Protein AF-A0A9X1SZ38-F1 (afdb_monomer_lite)

Radius of gyration: 26.64 Å; chains: 1; bounding box: 69×32×83 Å

Secondary structure (DSSP, 8-state):
--HHHHHHHHHHHHHHHHHHHHHHHHHHHHHHHHHHHHHHHHHHHHHIIIIIHHHHHHHHHHHHHHHHHTTPPPEEEEPPPTT---SEEEEEE-TTT--EEEEEEEE-SSEEEEEEEEEETTEEEEEEEEEEEGGG--HHHHHHHHHHHHHHHHTTS--

Structure (mmCIF, N/CA/C/O backbone):
data_AF-A0A9X1SZ38-F1
#
_entry.id   AF-A0A9X1SZ38-F1
#
loop_
_atom_site.group_PDB
_atom_site.id
_atom_site.type_symbol
_atom_site.label_atom_id
_atom_site.label_alt_id
_atom_site.label_comp_id
_atom_site.label_asym_id
_atom_site.label_entity_id
_atom_site.label_seq_id
_atom_site.pdbx_PDB_ins_code
_atom_site.Cartn_x
_atom_site.Cartn_y
_atom_site.Cartn_z
_atom_site.occupancy
_atom_site.B_iso_or_equiv
_atom_site.auth_seq_id
_atom_site.auth_comp_id
_atom_site.auth_asym_id
_atom_site.auth_atom_id
_atom_site.pdbx_PDB_model_num
ATOM 1 N N . MET A 1 1 ? 48.958 -14.003 -58.056 1.00 50.62 1 MET A N 1
ATOM 2 C CA . MET A 1 1 ? 47.482 -14.105 -58.016 1.00 50.62 1 MET A CA 1
ATOM 3 C C . MET A 1 1 ? 47.047 -14.212 -56.553 1.00 50.62 1 MET A C 1
ATOM 5 O O . MET A 1 1 ? 47.217 -15.273 -55.979 1.00 50.62 1 MET A O 1
ATOM 9 N N . THR A 1 2 ? 46.564 -13.129 -55.934 1.00 56.69 2 THR A N 1
ATOM 10 C CA . THR A 1 2 ? 46.168 -13.057 -54.497 1.00 56.69 2 THR A CA 1
ATOM 11 C C . THR A 1 2 ? 44.691 -12.690 -54.275 1.00 56.69 2 THR A C 1
ATOM 13 O O . THR A 1 2 ? 44.178 -12.801 -53.166 1.00 56.69 2 THR A O 1
ATOM 16 N N . LYS A 1 3 ? 43.972 -12.357 -55.356 1.00 59.66 3 LYS A N 1
ATOM 17 C CA . LYS A 1 3 ? 42.584 -11.860 -55.362 1.00 59.66 3 LYS A CA 1
ATOM 18 C C . LYS A 1 3 ? 41.559 -12.641 -54.506 1.00 59.66 3 LYS A C 1
ATOM 20 O O . LYS A 1 3 ? 40.752 -11.984 -53.855 1.00 59.66 3 LYS A O 1
ATOM 25 N N . PRO A 1 4 ? 41.543 -13.990 -54.458 1.00 62.34 4 PRO A N 1
ATOM 26 C CA . PRO A 1 4 ? 40.507 -14.704 -53.702 1.00 62.34 4 PRO A CA 1
ATOM 27 C C . PRO A 1 4 ? 40.721 -14.678 -52.179 1.00 62.34 4 PRO A C 1
ATOM 29 O O . PRO A 1 4 ? 39.765 -14.875 -51.428 1.00 62.34 4 PRO A O 1
ATOM 32 N N . ILE A 1 5 ? 41.953 -14.440 -51.711 1.00 64.88 5 ILE A N 1
ATOM 33 C CA . ILE A 1 5 ? 42.260 -14.324 -50.277 1.00 64.88 5 ILE A CA 1
ATOM 34 C C . ILE A 1 5 ? 41.802 -12.956 -49.768 1.00 64.88 5 ILE A C 1
ATOM 36 O O . ILE A 1 5 ? 41.110 -12.897 -48.753 1.00 64.88 5 ILE A O 1
ATOM 40 N N . ASP A 1 6 ? 42.081 -11.890 -50.522 1.00 70.06 6 ASP A N 1
ATOM 41 C CA . ASP A 1 6 ? 41.664 -10.525 -50.184 1.00 70.06 6 ASP A CA 1
ATOM 42 C C . ASP A 1 6 ? 40.136 -10.393 -50.114 1.00 70.06 6 ASP A C 1
ATOM 44 O O . ASP A 1 6 ? 39.602 -9.782 -49.192 1.00 70.06 6 ASP A O 1
ATOM 48 N N . GLU A 1 7 ? 39.400 -11.036 -51.027 1.00 71.62 7 GLU A N 1
ATOM 49 C CA . GLU A 1 7 ? 37.933 -10.990 -51.027 1.00 71.62 7 GLU A CA 1
ATOM 50 C C . GLU A 1 7 ? 37.310 -11.739 -49.833 1.00 71.62 7 GLU A C 1
ATOM 52 O O . GLU A 1 7 ? 36.315 -11.288 -49.255 1.00 71.62 7 GLU A O 1
ATOM 57 N N . ARG A 1 8 ? 37.902 -12.870 -49.419 1.00 72.44 8 ARG A N 1
ATOM 58 C CA . ARG A 1 8 ? 37.473 -13.597 -48.211 1.00 72.44 8 ARG A CA 1
ATOM 59 C C . ARG A 1 8 ? 37.794 -12.806 -46.947 1.00 72.44 8 ARG A C 1
ATOM 61 O O . ARG A 1 8 ? 36.944 -12.747 -46.060 1.00 72.44 8 ARG A O 1
ATOM 68 N N . LEU A 1 9 ? 38.965 -12.169 -46.884 1.00 74.88 9 LEU A N 1
ATOM 69 C CA . LEU A 1 9 ? 39.354 -11.313 -45.762 1.00 74.88 9 LEU A CA 1
ATOM 70 C C . LEU A 1 9 ? 38.386 -10.131 -45.613 1.00 74.88 9 LEU A C 1
ATOM 72 O O . LEU A 1 9 ? 37.901 -9.857 -44.518 1.00 74.88 9 LEU A O 1
ATOM 76 N N . ASN A 1 10 ? 38.029 -9.493 -46.730 1.00 77.50 10 ASN A N 1
ATOM 77 C CA . ASN A 1 10 ? 37.125 -8.348 -46.735 1.00 77.50 10 ASN A CA 1
ATOM 78 C C . ASN A 1 10 ? 35.706 -8.736 -46.281 1.00 77.50 10 ASN A C 1
ATOM 80 O O . ASN A 1 10 ? 35.083 -8.022 -45.499 1.00 77.50 10 ASN A O 1
ATOM 84 N N . LYS A 1 11 ? 35.205 -9.912 -46.691 1.00 76.81 11 LYS A N 1
ATOM 85 C CA . LYS A 1 11 ? 33.911 -10.439 -46.213 1.00 76.81 11 LYS A CA 1
ATOM 86 C C . LYS A 1 11 ? 33.913 -10.701 -44.705 1.00 76.81 11 LYS A C 1
ATOM 88 O O . LYS A 1 11 ? 32.934 -10.373 -44.041 1.00 76.81 11 LYS A O 1
ATOM 93 N N . VAL A 1 12 ? 34.997 -11.256 -44.158 1.00 76.75 12 VAL A N 1
ATOM 94 C CA . VAL A 1 12 ? 35.125 -11.505 -42.710 1.00 76.75 12 VAL A CA 1
ATOM 95 C C . VAL A 1 12 ? 35.180 -10.194 -41.927 1.00 76.75 12 VAL A C 1
ATOM 97 O O . VAL A 1 12 ? 34.474 -10.067 -40.930 1.00 76.75 12 VAL A O 1
ATOM 100 N N . LEU A 1 13 ? 35.933 -9.200 -42.403 1.00 76.44 13 LEU A N 1
ATOM 101 C CA . LEU A 1 13 ? 36.000 -7.875 -41.778 1.00 76.44 13 LEU A CA 1
ATOM 102 C C . LEU A 1 13 ? 34.633 -7.178 -41.771 1.00 76.44 13 LEU A C 1
ATOM 104 O O . LEU A 1 13 ? 34.199 -6.693 -40.731 1.00 76.44 13 LEU A O 1
ATOM 108 N N . VAL A 1 14 ? 33.903 -7.209 -42.892 1.00 78.12 14 VAL A N 1
ATOM 109 C CA . VAL A 1 14 ? 32.549 -6.635 -42.978 1.00 78.12 14 VAL A CA 1
ATOM 110 C C . VAL A 1 14 ? 31.567 -7.353 -42.046 1.00 78.12 14 VAL A C 1
ATOM 112 O O . VAL A 1 14 ? 30.737 -6.698 -41.416 1.00 78.12 14 VAL A O 1
ATOM 115 N N . MET A 1 15 ? 31.646 -8.684 -41.929 1.00 72.69 15 MET A N 1
ATOM 116 C CA . MET A 1 15 ? 30.823 -9.428 -40.969 1.00 72.69 15 MET A CA 1
ATOM 117 C C . MET A 1 15 ? 31.187 -9.087 -39.519 1.00 72.69 15 MET A C 1
ATOM 119 O O . MET A 1 15 ? 30.282 -8.857 -38.722 1.00 72.69 15 MET A O 1
ATOM 123 N N . GLY A 1 16 ? 32.479 -8.982 -39.192 1.00 68.12 16 GLY A N 1
ATOM 124 C CA . GLY A 1 16 ? 32.957 -8.570 -37.870 1.00 68.12 16 GLY A CA 1
ATOM 125 C C . GLY A 1 16 ? 32.447 -7.185 -37.472 1.00 68.12 16 GLY A C 1
ATOM 126 O O . GLY A 1 16 ? 31.853 -7.034 -36.410 1.00 68.12 16 GLY A O 1
ATOM 127 N N . SER A 1 17 ? 32.551 -6.197 -38.367 1.00 72.06 17 SER A N 1
ATOM 128 C CA . SER A 1 17 ? 32.038 -4.843 -38.115 1.00 72.06 17 SER A CA 1
ATOM 129 C C . SER A 1 17 ? 30.514 -4.790 -37.954 1.00 72.06 17 SER A C 1
ATOM 131 O O . SER A 1 17 ? 30.011 -3.991 -37.167 1.00 72.06 17 SER A O 1
ATOM 133 N N . ARG A 1 18 ? 29.759 -5.641 -38.667 1.00 71.12 18 ARG A N 1
ATOM 134 C CA . ARG A 1 18 ? 28.301 -5.758 -38.476 1.00 71.12 18 ARG A CA 1
ATOM 135 C C . ARG A 1 18 ? 27.956 -6.350 -37.110 1.00 71.12 18 ARG A C 1
ATOM 137 O O . ARG A 1 18 ? 27.094 -5.809 -36.428 1.00 71.12 18 ARG A O 1
ATOM 144 N N . ILE A 1 19 ? 28.658 -7.404 -36.694 1.00 74.31 19 ILE A N 1
ATOM 145 C CA . ILE A 1 19 ? 28.459 -8.052 -35.389 1.00 74.31 19 ILE A CA 1
ATOM 146 C C . ILE A 1 19 ? 28.798 -7.088 -34.244 1.00 74.31 19 ILE A C 1
ATOM 148 O O . ILE A 1 19 ? 28.027 -6.973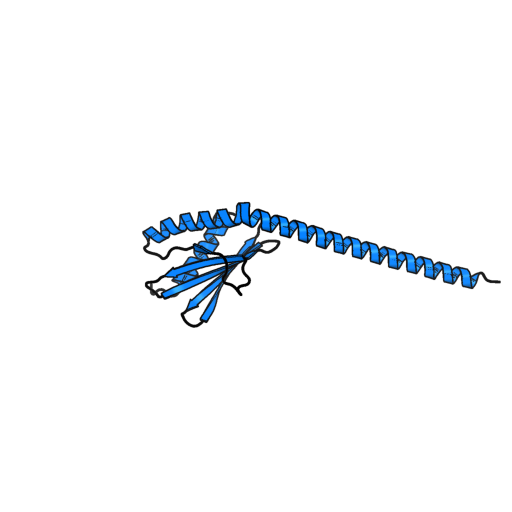 -33.294 1.00 74.31 19 ILE A O 1
ATOM 152 N N . GLU A 1 20 ? 29.909 -6.355 -34.342 1.00 70.69 20 GLU A N 1
ATOM 153 C CA . GLU A 1 20 ? 30.285 -5.336 -33.354 1.00 70.69 20 GLU A CA 1
ATOM 154 C C . GLU A 1 20 ? 29.288 -4.170 -33.313 1.00 70.69 20 GLU A C 1
ATOM 156 O O . GLU A 1 20 ? 28.952 -3.685 -32.232 1.00 70.69 20 GLU A O 1
ATOM 161 N N . GLY A 1 21 ? 28.777 -3.740 -34.471 1.00 75.56 21 GLY A N 1
ATOM 162 C CA . GLY A 1 21 ? 27.740 -2.712 -34.562 1.00 75.56 21 GLY A CA 1
ATOM 163 C C . GLY A 1 21 ? 26.426 -3.135 -33.902 1.00 75.56 21 GLY A C 1
ATOM 164 O O . GLY A 1 21 ? 25.847 -2.363 -33.139 1.00 75.56 21 GLY A O 1
ATOM 165 N N . ASP A 1 22 ? 25.981 -4.370 -34.132 1.00 72.12 22 ASP A N 1
ATOM 166 C CA . ASP A 1 22 ? 24.768 -4.909 -33.510 1.00 72.12 22 ASP A CA 1
ATOM 167 C C . ASP A 1 22 ? 24.951 -5.154 -32.005 1.00 72.12 22 ASP A C 1
ATOM 169 O O . ASP A 1 22 ? 24.027 -4.916 -31.228 1.00 72.12 22 ASP A O 1
ATOM 173 N N . ALA A 1 23 ? 26.141 -5.575 -31.566 1.00 73.88 23 ALA A N 1
ATOM 174 C CA . ALA A 1 23 ? 26.463 -5.704 -30.146 1.00 73.88 23 ALA A CA 1
ATOM 175 C C . ALA A 1 23 ? 26.453 -4.342 -29.431 1.00 73.88 23 ALA A C 1
ATOM 177 O O . ALA A 1 23 ? 25.886 -4.234 -28.345 1.00 73.88 23 ALA A O 1
ATOM 178 N N . ARG A 1 24 ? 27.010 -3.290 -30.052 1.00 75.69 24 ARG A N 1
ATOM 179 C CA . ARG A 1 24 ? 26.964 -1.920 -29.511 1.00 75.69 24 ARG A CA 1
ATOM 180 C C . ARG A 1 24 ? 25.540 -1.383 -29.421 1.00 75.69 24 ARG A C 1
ATOM 182 O O . ARG A 1 24 ? 25.166 -0.899 -28.362 1.00 75.69 24 ARG A O 1
ATOM 189 N N . ARG A 1 25 ? 24.722 -1.552 -30.465 1.00 74.88 25 ARG A N 1
ATOM 190 C CA . ARG A 1 25 ? 23.305 -1.138 -30.438 1.00 74.88 25 ARG A CA 1
ATOM 191 C C . ARG A 1 25 ? 22.516 -1.844 -29.339 1.00 74.88 25 ARG A C 1
ATOM 193 O O . ARG A 1 25 ? 21.794 -1.194 -28.596 1.00 74.88 25 ARG A O 1
ATOM 200 N N . LYS A 1 26 ? 22.691 -3.162 -29.190 1.00 76.81 26 LYS A N 1
ATOM 201 C CA . LYS A 1 26 ? 22.047 -3.922 -28.106 1.00 76.81 26 LYS A CA 1
ATOM 202 C C . LYS A 1 26 ? 22.503 -3.448 -26.726 1.00 76.81 26 LYS A C 1
ATOM 204 O O . LYS A 1 26 ? 21.690 -3.384 -25.811 1.00 76.81 26 LYS A O 1
ATOM 209 N N . GLN A 1 27 ? 23.782 -3.113 -26.569 1.00 77.88 27 GLN A N 1
ATOM 210 C CA . GLN A 1 27 ? 24.307 -2.579 -25.314 1.00 77.88 27 GLN A CA 1
ATOM 211 C C . GLN A 1 27 ? 23.730 -1.187 -25.003 1.00 77.88 27 GLN A C 1
ATOM 213 O O . GLN A 1 27 ? 23.280 -0.957 -23.884 1.00 77.88 27 GLN A O 1
ATOM 218 N N . GLU A 1 28 ? 23.662 -0.298 -25.996 1.00 79.94 28 GLU A N 1
ATOM 219 C CA . GLU A 1 28 ? 23.038 1.026 -25.876 1.00 79.94 28 GLU A CA 1
ATOM 220 C C . GLU A 1 28 ? 21.547 0.923 -25.517 1.00 79.94 28 GLU A C 1
ATOM 222 O O . GLU A 1 28 ? 21.081 1.625 -24.621 1.00 79.94 28 GLU A O 1
ATOM 227 N N . GLU A 1 29 ? 20.799 0.007 -26.140 1.00 77.75 29 GLU A N 1
ATOM 228 C CA . GLU A 1 29 ? 19.400 -0.267 -25.786 1.00 77.75 29 GLU A CA 1
ATOM 229 C C . GLU A 1 29 ? 19.255 -0.751 -24.337 1.00 77.75 29 GLU A C 1
ATOM 231 O O . GLU A 1 29 ? 18.392 -0.268 -23.600 1.00 77.75 29 GLU A O 1
ATOM 236 N N . VAL A 1 30 ? 20.116 -1.673 -23.896 1.00 82.06 30 VAL A N 1
ATOM 237 C CA . VAL A 1 30 ? 20.123 -2.172 -22.514 1.00 82.06 30 VAL A CA 1
ATOM 238 C C . VAL A 1 30 ? 20.423 -1.049 -21.522 1.00 82.06 30 VAL A C 1
ATOM 240 O O . VAL A 1 30 ? 19.771 -0.961 -20.478 1.00 82.06 30 VAL A O 1
ATOM 243 N N . ASP A 1 31 ? 21.380 -0.181 -21.830 1.00 79.69 31 ASP A N 1
ATOM 244 C CA . ASP A 1 31 ? 21.769 0.908 -20.938 1.00 79.69 31 ASP A CA 1
ATOM 245 C C . ASP A 1 31 ? 20.706 2.018 -20.892 1.00 79.69 31 ASP A C 1
ATOM 247 O O . ASP A 1 31 ? 20.410 2.535 -19.812 1.00 79.69 31 ASP A O 1
ATOM 251 N N . LEU A 1 32 ? 20.018 2.288 -22.007 1.00 80.94 32 LEU A N 1
ATOM 252 C CA . LEU A 1 32 ? 18.834 3.153 -22.043 1.00 80.94 32 LEU A CA 1
ATOM 253 C C . LEU A 1 32 ? 17.687 2.596 -21.190 1.00 80.94 32 LEU A C 1
ATOM 255 O O . LEU A 1 32 ? 17.056 3.342 -20.438 1.00 80.94 32 LEU A O 1
ATOM 259 N N . ILE A 1 33 ? 17.419 1.288 -21.260 1.00 81.19 33 ILE A N 1
ATOM 260 C CA . ILE A 1 33 ? 16.392 0.640 -20.430 1.00 81.19 33 ILE A CA 1
ATOM 261 C C . ILE A 1 33 ? 16.760 0.737 -18.944 1.00 81.19 33 ILE A C 1
ATOM 263 O O . ILE A 1 33 ? 15.908 1.082 -18.120 1.00 81.19 33 ILE A O 1
ATOM 267 N N . LYS A 1 34 ? 18.024 0.477 -18.585 1.00 79.94 34 LYS A N 1
ATOM 268 C CA . LYS A 1 34 ? 18.509 0.618 -17.201 1.00 79.94 34 LYS A CA 1
ATOM 269 C C . LYS A 1 34 ? 18.381 2.054 -16.696 1.00 79.94 34 LYS A C 1
ATOM 271 O O . LYS A 1 34 ? 17.926 2.248 -15.572 1.00 79.94 34 LYS A O 1
ATOM 276 N N . SER A 1 35 ? 18.747 3.038 -17.517 1.00 81.94 35 SER A N 1
ATOM 277 C CA . SER A 1 35 ? 18.645 4.462 -17.185 1.00 81.94 35 SER A CA 1
ATOM 278 C C . SER A 1 35 ? 17.194 4.876 -16.937 1.00 81.94 35 SER A C 1
ATOM 280 O O . SER A 1 35 ? 16.894 5.398 -15.865 1.00 81.94 35 SER A O 1
ATOM 282 N N . ARG A 1 36 ? 16.265 4.526 -17.836 1.00 81.94 36 ARG A N 1
ATOM 283 C CA . ARG A 1 36 ? 14.827 4.789 -17.640 1.00 81.94 36 ARG A CA 1
ATOM 284 C C . ARG A 1 36 ? 14.279 4.129 -16.378 1.00 81.94 36 ARG A C 1
ATOM 286 O O . ARG A 1 36 ? 13.475 4.725 -15.665 1.00 81.94 36 ARG A O 1
ATOM 293 N N . LYS A 1 37 ? 14.712 2.901 -16.080 1.00 82.06 37 LYS A N 1
ATOM 294 C CA . LYS A 1 37 ? 14.310 2.200 -14.855 1.00 82.06 37 LYS A CA 1
ATOM 295 C C . LYS A 1 37 ? 14.833 2.906 -13.600 1.00 82.06 37 LYS A C 1
ATOM 297 O O . LYS A 1 37 ? 14.097 3.032 -12.627 1.00 82.06 37 LYS A O 1
ATOM 302 N N . ALA A 1 38 ? 16.075 3.388 -13.623 1.00 81.94 38 ALA A N 1
ATOM 303 C CA . ALA A 1 38 ? 16.653 4.143 -12.515 1.00 81.94 38 ALA A CA 1
ATOM 304 C C . ALA A 1 38 ? 15.914 5.472 -12.280 1.00 81.94 38 ALA A C 1
ATOM 306 O O . ALA A 1 38 ? 15.561 5.773 -11.141 1.00 81.94 38 ALA A O 1
ATOM 307 N N . GLU A 1 39 ? 15.605 6.213 -13.347 1.00 84.50 39 GLU A N 1
ATOM 308 C CA . GLU A 1 39 ? 14.803 7.441 -13.278 1.00 84.50 39 GLU A CA 1
ATOM 309 C C . GLU A 1 39 ? 13.407 7.174 -12.713 1.00 84.50 39 GLU A C 1
ATOM 311 O O . GLU A 1 39 ? 12.952 7.883 -11.815 1.00 84.50 39 GLU A O 1
ATOM 316 N N . ARG A 1 40 ? 12.737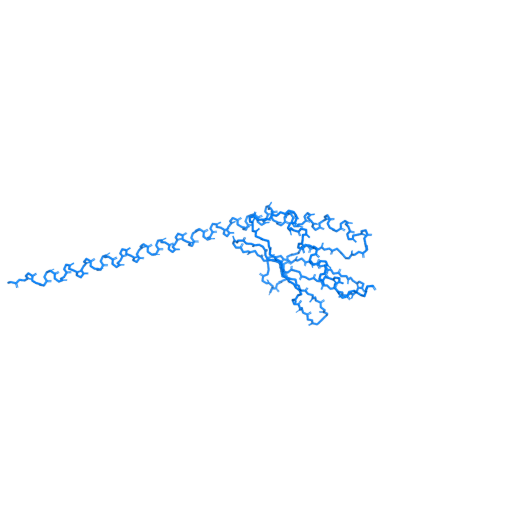 6.112 -13.184 1.00 85.12 40 ARG A N 1
ATOM 317 C CA . ARG A 1 40 ? 11.421 5.723 -12.670 1.00 85.12 40 ARG A CA 1
ATOM 318 C C . ARG A 1 40 ? 11.489 5.390 -11.185 1.00 85.12 40 ARG A C 1
ATOM 320 O O . ARG A 1 40 ? 10.676 5.904 -10.423 1.00 85.12 40 ARG A O 1
ATOM 327 N N . LYS A 1 41 ? 12.473 4.600 -10.758 1.00 84.12 41 LYS A N 1
ATOM 328 C CA . LYS A 1 41 ? 12.670 4.265 -9.344 1.00 84.12 41 LYS A CA 1
ATOM 329 C C . LYS A 1 41 ? 12.879 5.521 -8.492 1.00 84.12 41 LYS A C 1
ATOM 331 O O . LYS A 1 41 ? 12.235 5.670 -7.458 1.00 84.12 41 LYS A O 1
ATOM 336 N N . GLN A 1 42 ? 13.722 6.450 -8.942 1.00 84.56 42 GLN A N 1
ATOM 337 C CA . GLN A 1 42 ? 13.970 7.708 -8.235 1.00 84.56 42 GLN A CA 1
ATOM 338 C C . GLN A 1 42 ? 12.715 8.590 -8.163 1.00 84.56 42 GLN A C 1
ATOM 340 O O . GLN A 1 42 ? 12.426 9.183 -7.120 1.00 84.56 42 GLN A O 1
ATOM 345 N N . TRP A 1 43 ? 11.942 8.653 -9.250 1.00 88.75 43 TRP A N 1
ATOM 346 C CA . TRP A 1 43 ? 10.653 9.340 -9.280 1.00 88.75 43 TRP A CA 1
ATOM 347 C C . TRP A 1 43 ? 9.701 8.746 -8.241 1.00 88.75 43 TRP A C 1
ATOM 349 O O . TRP A 1 43 ? 9.142 9.490 -7.435 1.00 88.75 43 TRP A O 1
ATOM 359 N N . VAL A 1 44 ? 9.580 7.417 -8.201 1.00 86.56 44 VAL A N 1
ATOM 360 C CA . VAL A 1 44 ? 8.720 6.698 -7.256 1.00 86.56 44 VAL A CA 1
ATOM 361 C C . VAL A 1 44 ? 9.137 6.961 -5.806 1.00 86.56 44 VAL A C 1
ATOM 363 O O . VAL A 1 44 ? 8.291 7.257 -4.967 1.00 86.56 44 VAL A O 1
ATOM 366 N N . GLU A 1 45 ? 10.433 6.911 -5.500 1.00 85.31 45 GLU A N 1
ATOM 367 C CA . GLU A 1 45 ? 10.946 7.190 -4.153 1.00 85.31 45 GLU A CA 1
ATOM 368 C C . GLU A 1 45 ? 10.683 8.633 -3.715 1.00 85.31 45 GLU A C 1
ATOM 370 O O . GLU A 1 45 ? 10.311 8.877 -2.568 1.00 85.31 45 GLU A O 1
ATOM 375 N N . THR A 1 46 ? 10.798 9.579 -4.645 1.00 87.44 46 THR A N 1
ATOM 376 C CA . THR A 1 46 ? 10.491 10.991 -4.392 1.00 87.44 46 THR A CA 1
ATOM 377 C C . THR A 1 46 ? 8.996 11.191 -4.124 1.00 87.44 46 THR A C 1
ATOM 379 O O . THR A 1 46 ? 8.617 11.811 -3.128 1.00 87.44 46 THR A O 1
ATOM 382 N N . HIS A 1 47 ? 8.132 10.610 -4.963 1.00 88.56 47 HIS A N 1
ATOM 383 C CA . HIS A 1 47 ? 6.674 10.719 -4.833 1.00 88.56 47 HIS A CA 1
ATOM 384 C C . HIS A 1 47 ? 6.138 9.954 -3.622 1.00 88.56 47 HIS A C 1
ATOM 386 O O . HIS A 1 47 ? 5.126 10.349 -3.045 1.00 88.56 47 HIS A O 1
ATOM 392 N N . TRP A 1 48 ? 6.829 8.900 -3.183 1.00 88.06 48 TRP A N 1
ATOM 393 C CA . TRP A 1 48 ? 6.513 8.213 -1.935 1.00 88.06 48 TRP A CA 1
ATOM 394 C C . TRP A 1 48 ? 6.561 9.164 -0.746 1.00 88.06 48 TRP A C 1
ATOM 396 O O . TRP A 1 48 ? 5.583 9.260 -0.008 1.00 88.06 48 TRP A O 1
ATOM 406 N N . VAL A 1 49 ? 7.660 9.905 -0.604 1.00 85.94 49 VAL A N 1
ATOM 407 C CA . VAL A 1 49 ? 7.852 10.851 0.501 1.00 85.94 49 VAL A CA 1
ATOM 408 C C . VAL A 1 49 ? 6.928 12.060 0.364 1.00 85.94 49 VAL A C 1
ATOM 410 O O . VAL A 1 49 ? 6.350 12.506 1.349 1.00 85.94 49 VAL A O 1
ATOM 413 N N . GLN A 1 50 ? 6.775 12.589 -0.850 1.00 87.25 50 GLN A N 1
ATOM 414 C CA . GLN A 1 50 ? 6.064 13.851 -1.071 1.00 87.25 50 GLN A CA 1
ATOM 415 C C . GLN A 1 50 ? 4.547 13.700 -1.216 1.00 87.25 50 GLN A C 1
ATOM 417 O O . GLN A 1 50 ? 3.819 14.667 -1.010 1.00 87.25 50 GLN A O 1
ATOM 422 N N . THR A 1 51 ? 4.046 12.533 -1.626 1.00 88.12 51 THR A N 1
ATOM 423 C CA . THR A 1 51 ? 2.641 12.379 -2.033 1.00 88.12 51 THR A CA 1
ATOM 424 C C . THR A 1 51 ? 1.990 11.125 -1.472 1.00 88.12 51 THR A C 1
ATOM 426 O O . THR A 1 51 ? 0.956 11.236 -0.816 1.00 88.12 51 THR A O 1
ATOM 429 N N . PHE A 1 52 ? 2.549 9.937 -1.713 1.00 89.06 52 PHE A N 1
ATOM 430 C CA . PHE A 1 52 ? 1.852 8.690 -1.381 1.00 89.06 52 PHE A CA 1
ATOM 431 C C . PHE A 1 52 ? 1.759 8.458 0.128 1.00 89.06 52 PHE A C 1
ATOM 433 O O . PHE A 1 52 ? 0.657 8.265 0.640 1.00 89.06 52 PHE A O 1
ATOM 440 N N . ARG A 1 53 ? 2.881 8.543 0.855 1.00 88.56 53 ARG A N 1
ATOM 441 C CA . ARG A 1 53 ? 2.897 8.369 2.313 1.00 88.56 53 ARG A CA 1
ATOM 442 C C . ARG A 1 53 ? 2.026 9.409 3.032 1.00 88.56 53 ARG A C 1
ATOM 444 O O . ARG A 1 53 ? 1.157 8.972 3.781 1.00 88.56 53 ARG A O 1
ATOM 451 N N . PRO A 1 54 ? 2.140 10.727 2.764 1.00 90.25 54 PRO A N 1
ATOM 452 C CA . PRO A 1 54 ? 1.275 11.719 3.407 1.00 90.25 54 PRO A CA 1
ATOM 453 C C . PRO A 1 54 ? -0.221 11.487 3.160 1.00 90.25 54 PRO A C 1
ATOM 455 O O . PRO A 1 54 ? -1.037 11.676 4.059 1.00 90.25 54 PRO A O 1
ATOM 458 N N . LYS A 1 55 ? -0.606 11.038 1.956 1.00 90.56 55 LYS A N 1
ATOM 459 C CA . LYS A 1 55 ? -2.005 10.694 1.654 1.00 90.56 55 LYS A CA 1
ATOM 460 C C . LYS A 1 55 ? -2.487 9.477 2.445 1.00 90.56 55 LYS A C 1
ATOM 462 O O . LYS A 1 55 ? -3.611 9.495 2.940 1.00 90.56 55 LYS A O 1
ATOM 467 N N . ILE A 1 56 ? -1.651 8.446 2.586 1.00 90.31 56 ILE A N 1
ATOM 468 C CA . ILE A 1 56 ? -1.959 7.269 3.415 1.00 90.31 56 ILE A CA 1
ATOM 469 C C . ILE A 1 56 ? -2.089 7.678 4.884 1.00 90.31 56 ILE A C 1
ATOM 471 O O . ILE A 1 56 ? -3.066 7.317 5.529 1.00 90.31 56 ILE A O 1
ATOM 475 N N . GLU A 1 57 ? -1.153 8.474 5.402 1.00 90.88 57 GLU A N 1
ATOM 476 C CA . GLU A 1 57 ? -1.181 8.975 6.781 1.00 90.88 57 GLU A CA 1
ATOM 477 C C . GLU A 1 57 ? -2.436 9.811 7.059 1.00 90.88 57 GLU A C 1
ATOM 479 O O . GLU A 1 57 ? -3.113 9.583 8.060 1.00 90.88 57 GLU A O 1
ATOM 484 N N . SER A 1 58 ? -2.810 10.707 6.140 1.00 91.00 58 SER A N 1
ATOM 485 C CA . SER A 1 58 ? -4.037 11.503 6.248 1.00 91.00 58 SER A CA 1
ATOM 486 C C . SER A 1 58 ? -5.302 10.634 6.232 1.00 91.00 58 SER A C 1
ATOM 488 O O . SER A 1 58 ? -6.217 10.852 7.028 1.00 91.00 58 SER A O 1
ATOM 490 N N . ALA A 1 59 ? -5.352 9.608 5.377 1.00 90.62 59 ALA A N 1
ATOM 491 C CA . ALA A 1 59 ? -6.469 8.667 5.348 1.00 90.62 59 ALA A CA 1
ATOM 492 C C . ALA A 1 59 ? -6.556 7.835 6.641 1.00 90.62 59 ALA A C 1
ATOM 494 O O . ALA A 1 59 ? -7.650 7.636 7.171 1.00 90.62 59 ALA A O 1
ATOM 495 N N . ILE A 1 60 ? -5.412 7.407 7.186 1.00 91.19 60 ILE A N 1
ATOM 496 C CA . ILE A 1 60 ? -5.325 6.726 8.485 1.00 91.19 60 ILE A CA 1
ATOM 497 C C . ILE A 1 60 ? -5.805 7.646 9.610 1.00 91.19 60 ILE A C 1
ATOM 499 O O . ILE A 1 60 ? -6.523 7.197 10.499 1.00 91.19 60 ILE A O 1
ATOM 503 N N . GLU A 1 61 ? -5.445 8.928 9.594 1.00 91.00 61 GLU A N 1
ATOM 504 C CA . GLU A 1 61 ? -5.893 9.893 10.599 1.00 91.00 61 GLU A CA 1
ATOM 505 C C . GLU A 1 61 ? -7.415 10.079 10.566 1.00 91.00 61 GLU A C 1
ATOM 507 O O . GLU A 1 61 ? -8.074 9.957 11.603 1.00 91.00 61 GLU A O 1
ATOM 512 N N . ALA A 1 62 ? -7.987 10.276 9.376 1.00 90.44 62 ALA A N 1
ATOM 513 C CA . ALA A 1 62 ? -9.433 10.359 9.190 1.00 90.44 62 ALA A CA 1
ATOM 514 C C . ALA A 1 62 ? -10.146 9.068 9.629 1.00 90.44 62 ALA A C 1
ATOM 516 O O . ALA A 1 62 ? -11.211 9.115 10.249 1.00 90.44 62 ALA A O 1
ATOM 517 N N . LEU A 1 63 ? -9.553 7.904 9.350 1.00 89.88 63 LEU A N 1
ATOM 518 C CA . LEU A 1 63 ? -10.084 6.626 9.808 1.00 89.88 63 LEU A CA 1
ATOM 519 C C . LEU A 1 63 ? -10.007 6.494 11.334 1.00 89.88 63 LEU A C 1
ATOM 521 O O . LEU A 1 63 ? -10.977 6.082 11.963 1.00 89.88 63 LEU A O 1
ATOM 525 N N . ASN A 1 64 ? -8.892 6.884 11.948 1.00 90.25 64 ASN A N 1
ATOM 526 C CA . ASN A 1 64 ? -8.692 6.811 13.393 1.00 90.25 64 ASN A CA 1
ATOM 527 C C . ASN A 1 64 ? -9.698 7.657 14.176 1.00 90.25 64 ASN A C 1
ATOM 529 O O . ASN A 1 64 ? -10.080 7.263 15.277 1.00 90.25 64 ASN A O 1
ATOM 533 N N . GLN A 1 65 ? -10.154 8.783 13.619 1.00 88.56 65 GLN A N 1
ATOM 534 C CA . GLN A 1 65 ? -11.250 9.560 14.206 1.00 88.56 65 GLN A CA 1
ATOM 535 C C . GLN A 1 65 ? -12.537 8.728 14.293 1.00 88.56 65 GLN A C 1
ATOM 537 O O . GLN A 1 65 ? -13.196 8.728 15.330 1.00 88.56 65 GLN A O 1
ATOM 542 N N . LYS A 1 66 ? -12.859 7.956 13.245 1.00 88.25 66 LYS A N 1
ATOM 543 C CA . LYS A 1 66 ? -14.019 7.049 13.232 1.00 88.25 66 LYS A CA 1
ATOM 544 C C . LYS A 1 66 ? -13.824 5.850 14.161 1.00 88.25 66 LYS A C 1
ATOM 546 O O . LYS A 1 66 ? -14.733 5.516 14.911 1.00 88.25 66 LYS A O 1
ATOM 551 N N . LEU A 1 67 ? -12.638 5.238 14.153 1.00 86.81 67 LEU A N 1
ATOM 552 C CA . LEU A 1 67 ? -12.310 4.103 15.026 1.00 86.81 67 LEU A CA 1
ATOM 553 C C . LEU A 1 67 ? -12.401 4.483 16.507 1.00 86.81 67 LEU A C 1
ATOM 555 O O . LEU A 1 67 ? -12.894 3.697 17.307 1.00 86.81 67 LEU A O 1
ATOM 559 N N . GLN A 1 68 ? -12.004 5.708 16.862 1.00 85.31 68 GLN A N 1
ATOM 560 C CA . GLN A 1 68 ? -12.138 6.219 18.223 1.00 85.31 68 GLN A CA 1
ATOM 561 C C . GLN A 1 68 ? -13.601 6.336 18.672 1.00 85.31 68 GLN A C 1
ATOM 563 O O . GLN A 1 68 ? -13.884 6.102 19.839 1.00 85.31 68 GLN A O 1
ATOM 568 N N . MET A 1 69 ? -14.533 6.670 17.772 1.00 85.50 69 MET A N 1
ATOM 569 C CA . MET A 1 69 ? -15.967 6.693 18.099 1.00 85.50 69 MET 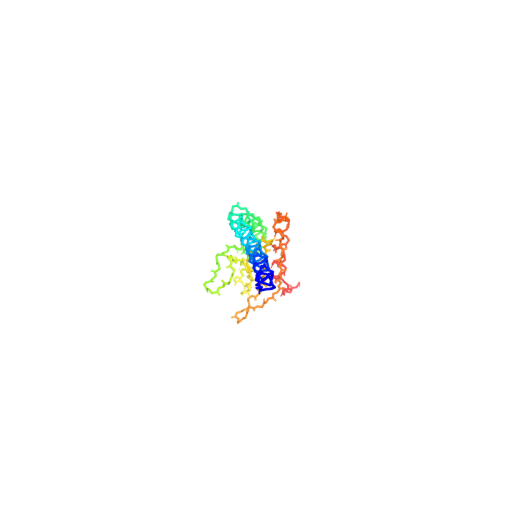A CA 1
ATOM 570 C C . MET A 1 69 ? -16.557 5.288 18.290 1.00 85.50 69 MET A C 1
ATOM 572 O O . MET A 1 69 ? -17.613 5.154 18.899 1.00 85.50 69 M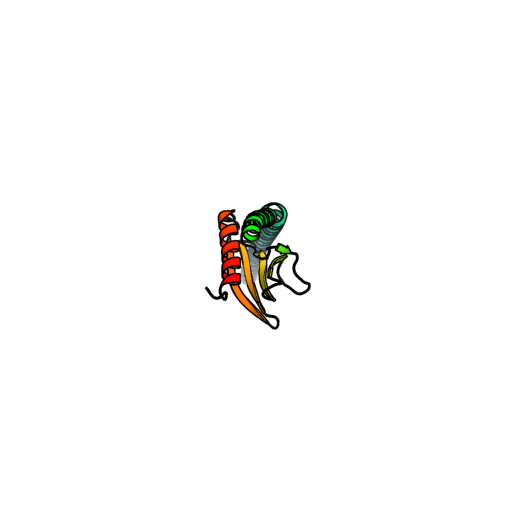ET A O 1
ATOM 576 N N . ALA A 1 70 ? -15.893 4.259 17.758 1.00 81.81 70 ALA A N 1
ATOM 577 C CA . ALA A 1 70 ? -16.310 2.861 17.822 1.00 81.81 70 ALA A CA 1
ATOM 578 C C . ALA A 1 70 ? -15.520 2.039 18.862 1.00 81.81 70 ALA A C 1
ATOM 580 O O . ALA A 1 70 ? -15.566 0.812 18.815 1.00 81.81 70 ALA A O 1
ATOM 581 N N . ASP A 1 71 ? -14.751 2.691 19.747 1.00 80.19 71 ASP A N 1
ATOM 582 C CA . ASP A 1 71 ? -13.841 2.053 20.718 1.00 80.19 71 ASP A CA 1
ATOM 583 C C . ASP A 1 71 ? -12.894 1.002 20.097 1.00 80.19 71 ASP A C 1
ATOM 585 O O . ASP A 1 71 ? -12.462 0.036 20.733 1.00 80.19 71 ASP A O 1
ATOM 589 N N . MET A 1 72 ? -12.531 1.200 18.828 1.00 81.44 72 MET A N 1
ATOM 590 C CA . MET A 1 72 ? -11.625 0.328 18.091 1.00 81.44 72 MET A CA 1
ATOM 591 C C . MET A 1 72 ? -10.156 0.756 18.252 1.00 81.44 72 MET A C 1
ATOM 593 O O . MET A 1 72 ? -9.860 1.934 18.485 1.00 81.44 72 MET A O 1
ATOM 597 N N . PRO A 1 73 ? -9.196 -0.183 18.109 1.00 85.50 73 PRO A N 1
ATOM 598 C CA . PRO A 1 73 ? -7.775 0.150 18.136 1.00 85.50 73 PRO A CA 1
ATOM 599 C C . PRO A 1 73 ? -7.409 1.154 17.036 1.00 85.50 73 PRO A C 1
ATOM 601 O O . PRO A 1 73 ? -8.034 1.197 15.981 1.00 85.50 73 PRO A O 1
ATOM 604 N N . LYS A 1 74 ? -6.369 1.960 17.277 1.00 87.75 74 LYS A N 1
ATOM 605 C CA . LYS A 1 74 ? -5.873 2.930 16.291 1.00 87.75 74 LYS A CA 1
ATOM 606 C C . LYS A 1 74 ? -4.935 2.254 15.299 1.00 87.75 74 LYS A C 1
ATOM 608 O O . LYS A 1 74 ? -4.030 1.525 15.706 1.00 87.75 74 LYS A O 1
ATOM 613 N N . MET A 1 75 ? -5.116 2.562 14.023 1.00 89.12 75 MET A N 1
ATOM 614 C CA . MET A 1 75 ? -4.210 2.167 12.953 1.00 89.12 75 MET A CA 1
ATOM 615 C C . MET A 1 75 ? -3.036 3.143 12.881 1.00 89.12 75 MET A C 1
ATOM 617 O O . MET A 1 75 ? -3.208 4.352 13.054 1.00 89.12 75 MET A O 1
ATOM 621 N N . ARG A 1 76 ? -1.827 2.637 12.648 1.00 88.56 76 ARG A N 1
ATOM 622 C CA . ARG A 1 76 ? -0.614 3.457 12.565 1.00 88.56 76 ARG A CA 1
ATOM 623 C C . ARG A 1 76 ? 0.272 3.005 11.426 1.00 88.56 76 ARG A C 1
ATOM 625 O O . ARG A 1 76 ? 0.340 1.820 11.134 1.00 88.56 76 ARG A O 1
ATOM 632 N N . LEU A 1 77 ? 0.976 3.962 10.841 1.00 88.00 77 LEU A N 1
ATOM 633 C CA . LEU A 1 77 ? 2.015 3.725 9.856 1.00 88.00 77 LEU A CA 1
ATOM 634 C C . LEU A 1 77 ? 3.379 3.864 10.551 1.00 88.00 77 LEU A C 1
ATOM 636 O O . LEU A 1 77 ? 3.645 4.885 11.183 1.00 88.00 77 LEU A O 1
ATOM 640 N N . THR A 1 78 ? 4.218 2.835 10.495 1.00 84.88 78 THR A N 1
ATOM 641 C CA . THR A 1 78 ? 5.500 2.750 11.207 1.00 84.88 78 THR A CA 1
ATOM 642 C C . THR A 1 78 ? 6.617 2.295 10.286 1.00 84.88 78 THR A C 1
ATOM 644 O O . THR A 1 78 ? 6.387 1.605 9.298 1.00 84.88 78 THR A O 1
ATOM 647 N N . GLU A 1 79 ? 7.854 2.649 10.617 1.00 80.25 79 GLU A N 1
ATOM 648 C CA . GLU A 1 79 ? 9.010 2.082 9.925 1.00 80.25 79 GLU A CA 1
ATOM 649 C C . GLU A 1 79 ? 9.112 0.569 10.215 1.00 80.25 79 GLU A C 1
ATOM 651 O O . GLU A 1 79 ? 8.749 0.122 11.309 1.00 80.25 79 GLU A O 1
ATOM 656 N N . PRO A 1 80 ? 9.572 -0.230 9.243 1.00 70.56 80 PRO A N 1
ATOM 657 C CA . PRO A 1 80 ? 9.681 -1.678 9.360 1.00 70.56 80 PRO A CA 1
ATOM 658 C C . PRO A 1 80 ? 10.679 -2.074 10.453 1.00 70.56 80 PRO A C 1
ATOM 660 O O . PRO A 1 80 ? 11.724 -1.447 10.639 1.00 70.56 80 PRO A O 1
ATOM 663 N N . SER A 1 81 ? 10.401 -3.180 11.144 1.00 68.44 81 SER A N 1
ATOM 664 C CA . SER A 1 81 ? 11.380 -3.807 12.039 1.00 68.44 81 SER A CA 1
ATOM 665 C C . SER A 1 81 ? 12.623 -4.291 11.276 1.00 68.44 81 SER A C 1
ATOM 667 O O . SER A 1 81 ? 12.524 -4.751 10.134 1.00 68.44 81 SER A O 1
ATOM 669 N N . ALA A 1 82 ? 13.795 -4.244 11.923 1.00 57.97 82 ALA A N 1
ATOM 670 C CA . ALA A 1 82 ? 15.043 -4.762 11.360 1.00 57.97 82 ALA A CA 1
ATOM 671 C C . ALA A 1 82 ? 14.876 -6.230 10.920 1.00 57.97 82 ALA A C 1
ATOM 673 O O . ALA A 1 82 ? 14.491 -7.079 11.722 1.00 57.97 82 ALA A O 1
ATOM 674 N N . GLY A 1 83 ? 15.148 -6.515 9.642 1.00 55.56 83 GLY A N 1
ATOM 675 C CA . GLY A 1 83 ? 14.966 -7.843 9.036 1.00 55.56 83 GLY A CA 1
ATOM 676 C C . GLY A 1 83 ? 13.676 -8.027 8.223 1.00 55.56 83 GLY A C 1
ATOM 677 O O . GLY A 1 83 ? 13.488 -9.095 7.647 1.00 55.56 83 GLY A O 1
ATOM 678 N N . THR A 1 84 ? 12.817 -7.007 8.127 1.00 57.88 84 THR A N 1
ATOM 679 C CA . THR A 1 84 ? 11.599 -7.025 7.292 1.00 57.88 84 THR A CA 1
ATOM 680 C C . THR A 1 84 ? 11.844 -6.283 5.972 1.00 57.88 84 THR A C 1
ATOM 682 O O . THR A 1 84 ? 12.532 -5.267 5.955 1.00 57.88 84 THR A O 1
ATOM 685 N N . SER A 1 85 ? 11.321 -6.790 4.850 1.00 54.53 85 SER A N 1
ATOM 686 C CA . SER A 1 85 ? 11.627 -6.292 3.494 1.00 54.53 85 SER A CA 1
ATOM 687 C C . SER A 1 85 ? 10.770 -5.109 3.015 1.00 54.53 85 SER A C 1
ATOM 689 O O . SER A 1 85 ? 10.942 -4.657 1.882 1.00 54.53 85 SER A O 1
ATOM 691 N N . SER A 1 86 ? 9.818 -4.629 3.817 1.00 62.84 86 SER A N 1
ATOM 692 C CA . SER A 1 86 ? 8.976 -3.471 3.485 1.00 62.84 86 SER A CA 1
ATOM 693 C C . SER A 1 86 ? 9.686 -2.157 3.790 1.00 62.84 86 SER A C 1
ATOM 695 O O . SER A 1 86 ? 10.580 -2.124 4.623 1.00 62.84 86 SER A O 1
ATOM 697 N N . LYS A 1 87 ? 9.291 -1.060 3.127 1.00 73.31 87 LYS A N 1
ATOM 698 C CA . LYS A 1 87 ? 9.772 0.291 3.482 1.00 73.31 87 LYS A CA 1
ATOM 699 C C . LYS A 1 87 ? 9.022 0.863 4.678 1.00 73.31 87 LYS A C 1
ATOM 701 O O . LYS A 1 87 ? 9.557 1.730 5.345 1.00 73.31 87 LYS A O 1
ATOM 706 N N . VAL A 1 88 ? 7.792 0.406 4.907 1.00 82.44 88 VAL A N 1
ATOM 707 C CA . VAL A 1 88 ? 6.873 0.877 5.944 1.00 82.44 88 VAL A CA 1
ATOM 708 C C . VAL A 1 88 ? 5.919 -0.269 6.305 1.00 82.44 88 VAL A C 1
ATOM 710 O O . VAL A 1 88 ? 5.613 -1.124 5.473 1.00 82.44 88 VAL A O 1
ATOM 713 N N . GLU A 1 89 ? 5.440 -0.301 7.540 1.00 84.25 89 GLU A N 1
ATOM 714 C CA . GLU A 1 89 ? 4.410 -1.211 8.027 1.00 84.25 89 GLU A CA 1
ATOM 715 C C . GLU A 1 89 ? 3.190 -0.424 8.499 1.00 84.25 89 GLU A C 1
ATOM 717 O O . GLU A 1 89 ? 3.308 0.663 9.053 1.00 84.25 89 GLU A O 1
ATOM 722 N N . MET A 1 90 ? 2.004 -0.978 8.290 1.00 85.38 90 MET A N 1
ATOM 723 C CA . MET A 1 90 ? 0.769 -0.459 8.857 1.00 85.38 90 MET A CA 1
ATOM 724 C C . MET A 1 90 ? 0.272 -1.426 9.920 1.00 85.38 90 MET A C 1
ATOM 726 O O . MET A 1 90 ? 0.024 -2.588 9.617 1.00 85.38 90 MET A O 1
ATOM 730 N N . GLU A 1 91 ? 0.137 -0.974 11.156 1.00 86.81 91 GLU A N 1
ATOM 731 C CA . GLU A 1 91 ? -0.212 -1.819 12.293 1.00 86.81 91 GLU A CA 1
ATOM 732 C C . GLU A 1 91 ? -1.528 -1.374 12.930 1.00 86.81 91 GLU A C 1
ATOM 734 O O . GLU A 1 91 ? -1.776 -0.183 13.134 1.00 86.81 91 GLU A O 1
ATOM 739 N N . LEU A 1 92 ? -2.356 -2.356 13.272 1.00 86.12 92 LEU A N 1
ATOM 740 C CA . LEU A 1 92 ? -3.559 -2.196 14.072 1.00 86.12 92 LEU A CA 1
ATOM 741 C C . LEU A 1 92 ? -3.537 -3.260 15.172 1.00 86.12 92 LEU A C 1
ATOM 743 O O . LEU A 1 92 ? -3.620 -4.456 14.891 1.00 86.12 92 LEU A O 1
ATOM 747 N N . THR A 1 93 ? -3.421 -2.816 16.424 1.00 83.25 93 THR A N 1
ATOM 748 C CA . THR A 1 93 ? -3.210 -3.701 17.578 1.00 83.25 93 THR A CA 1
ATOM 749 C C . THR A 1 93 ? -4.196 -3.377 18.693 1.00 83.25 93 THR A C 1
ATOM 751 O O . THR A 1 93 ? -4.292 -2.236 19.144 1.00 83.25 93 THR A O 1
ATOM 754 N N . SER A 1 94 ? -4.919 -4.394 19.162 1.00 78.81 94 SER A N 1
ATOM 755 C CA . SER A 1 94 ? -5.853 -4.297 20.284 1.00 78.81 94 SER A CA 1
ATOM 756 C C . SER A 1 94 ? -5.250 -4.937 21.527 1.00 78.81 94 SER A C 1
ATOM 758 O O . SER A 1 94 ? -5.060 -6.149 21.586 1.00 78.81 94 SER A O 1
ATOM 760 N N . ALA A 1 95 ? -5.009 -4.124 22.557 1.00 71.69 95 ALA A N 1
ATOM 761 C CA . ALA A 1 95 ? -4.555 -4.615 23.858 1.00 71.69 95 ALA A CA 1
ATOM 762 C C . ALA A 1 95 ? -5.611 -5.487 24.563 1.00 71.69 95 ALA A C 1
ATOM 764 O O . ALA A 1 95 ? -5.258 -6.375 25.329 1.00 71.69 95 ALA A O 1
ATOM 765 N N . VAL A 1 96 ? -6.899 -5.251 24.285 1.00 72.50 96 VAL A N 1
ATOM 766 C CA . VAL A 1 96 ? -8.024 -5.959 24.918 1.00 72.50 96 VAL A CA 1
ATOM 767 C C . VAL A 1 96 ? -8.152 -7.386 24.389 1.00 72.50 96 VAL A C 1
ATOM 769 O O . VAL A 1 96 ? -8.324 -8.320 25.162 1.00 72.50 96 VAL A O 1
ATOM 772 N N . SER A 1 97 ? -8.055 -7.563 23.069 1.00 70.62 97 SER A N 1
ATOM 773 C CA . SER A 1 97 ? -8.183 -8.882 22.433 1.00 70.62 97 SER A CA 1
ATOM 774 C C . SER A 1 97 ? -6.842 -9.591 22.220 1.00 70.62 97 SER A C 1
ATOM 776 O O . SER A 1 97 ? -6.825 -10.754 21.828 1.00 70.62 97 SER A O 1
ATOM 778 N N . GLY A 1 98 ? -5.716 -8.894 22.416 1.00 72.88 98 GLY A N 1
ATOM 779 C CA . GLY A 1 98 ? -4.380 -9.390 22.072 1.00 72.88 98 GLY A CA 1
ATOM 780 C C . GLY A 1 98 ? -4.154 -9.585 20.566 1.00 72.88 98 GLY A C 1
ATOM 781 O O . GLY A 1 98 ? -3.117 -10.116 20.173 1.00 72.88 98 GLY A O 1
ATOM 782 N N . ARG A 1 99 ? -5.110 -9.175 19.718 1.00 75.69 99 ARG A N 1
ATOM 783 C CA . ARG A 1 99 ? -5.042 -9.305 18.257 1.00 75.69 99 ARG A CA 1
ATOM 784 C C . ARG A 1 99 ? -4.232 -8.166 17.659 1.00 75.69 99 ARG A C 1
ATOM 786 O O . ARG A 1 99 ? -4.376 -7.007 18.056 1.00 75.69 99 ARG A O 1
ATOM 793 N N . SER A 1 100 ? -3.447 -8.495 16.643 1.00 82.81 100 SER A N 1
ATOM 794 C CA . SER A 1 100 ? -2.734 -7.524 15.825 1.00 82.81 100 SER A CA 1
ATOM 795 C C . SER A 1 100 ? -2.814 -7.931 14.360 1.00 82.81 100 SER A C 1
ATOM 797 O O . SER A 1 100 ? -2.620 -9.101 14.026 1.00 82.81 100 SER A O 1
ATOM 799 N N . ILE A 1 101 ? -3.096 -6.967 13.488 1.00 85.81 101 ILE A N 1
ATOM 800 C CA . ILE A 1 101 ? -2.869 -7.106 12.053 1.00 85.81 101 ILE A CA 1
ATOM 801 C C . ILE A 1 101 ? -1.781 -6.122 11.641 1.00 85.81 101 ILE A C 1
ATOM 803 O O . ILE A 1 101 ? -1.755 -4.964 12.068 1.00 85.81 101 ILE A O 1
ATOM 807 N N . ARG A 1 102 ? -0.871 -6.599 10.801 1.00 86.38 102 ARG A N 1
ATOM 808 C CA . ARG A 1 102 ? 0.225 -5.817 10.251 1.00 86.38 102 ARG A CA 1
ATOM 809 C C . ARG A 1 102 ? 0.199 -5.917 8.743 1.00 86.38 102 ARG A C 1
ATOM 811 O O . ARG A 1 102 ? 0.114 -7.010 8.202 1.00 86.38 102 ARG A O 1
ATOM 818 N N . SER A 1 103 ? 0.317 -4.792 8.062 1.00 85.69 103 SER A N 1
ATOM 819 C CA . SER A 1 103 ? 0.398 -4.746 6.611 1.00 85.69 103 SER A CA 1
ATOM 820 C C . SER A 1 103 ? 1.764 -4.248 6.185 1.00 85.69 103 SER A C 1
ATOM 822 O O . SER A 1 103 ? 2.123 -3.107 6.463 1.00 85.69 103 SER A O 1
ATOM 824 N N . ALA A 1 104 ? 2.533 -5.098 5.517 1.00 86.06 104 ALA A N 1
ATOM 825 C CA . ALA A 1 104 ? 3.791 -4.702 4.912 1.00 86.06 104 ALA A CA 1
ATOM 826 C C . ALA A 1 104 ? 3.495 -3.852 3.670 1.00 86.06 104 ALA A C 1
ATOM 828 O O . ALA A 1 104 ? 2.800 -4.313 2.761 1.00 86.06 104 ALA A O 1
ATOM 829 N N . VAL A 1 105 ? 4.011 -2.622 3.635 1.00 87.69 105 VAL A N 1
ATOM 830 C CA . VAL A 1 105 ? 3.859 -1.714 2.495 1.00 87.69 105 VAL A CA 1
ATOM 831 C C . VAL A 1 105 ? 5.137 -1.744 1.669 1.00 87.69 105 VAL A C 1
ATOM 833 O O . VAL A 1 105 ? 6.233 -1.409 2.133 1.00 87.69 105 VAL A O 1
ATOM 836 N N . SER A 1 106 ? 4.990 -2.184 0.427 1.00 84.88 106 SER A N 1
ATOM 837 C CA . SER A 1 106 ? 6.073 -2.336 -0.535 1.00 84.88 106 SER A CA 1
ATOM 838 C C . SER A 1 106 ? 5.808 -1.476 -1.761 1.00 84.88 106 SER A C 1
ATOM 840 O O . SER A 1 106 ? 4.672 -1.304 -2.197 1.00 84.88 106 SER A O 1
ATOM 842 N N . LEU A 1 107 ? 6.882 -0.886 -2.271 1.00 85.94 107 LEU A N 1
ATOM 843 C CA . LEU A 1 107 ? 6.848 0.091 -3.344 1.00 85.94 107 LEU A CA 1
ATOM 844 C C . LEU A 1 107 ? 7.585 -0.491 -4.545 1.00 85.94 107 LEU A C 1
ATOM 846 O O . LEU A 1 107 ? 8.769 -0.820 -4.427 1.00 85.94 107 LEU A O 1
ATOM 850 N N . THR A 1 108 ? 6.893 -0.609 -5.673 1.00 85.62 108 THR A N 1
ATOM 851 C CA . THR A 1 108 ? 7.468 -1.047 -6.949 1.00 85.62 108 THR A CA 1
ATOM 852 C C . THR A 1 108 ? 7.528 0.123 -7.931 1.00 85.62 108 THR A C 1
ATOM 854 O O . THR A 1 108 ? 7.110 1.239 -7.624 1.00 85.62 108 THR A O 1
ATOM 857 N N . ASP A 1 109 ? 8.065 -0.112 -9.129 1.00 81.81 109 ASP A N 1
ATOM 858 C CA . ASP A 1 109 ? 8.204 0.924 -10.162 1.00 81.81 109 ASP A CA 1
ATOM 859 C C . ASP A 1 109 ? 6.837 1.384 -10.737 1.00 81.81 109 ASP A C 1
ATOM 861 O O . ASP A 1 109 ? 6.740 2.419 -11.409 1.00 81.81 109 ASP A O 1
ATOM 865 N N . ASP A 1 110 ? 5.777 0.613 -10.485 1.00 87.44 110 ASP A N 1
ATOM 866 C CA . ASP A 1 110 ? 4.462 0.707 -11.122 1.00 87.44 110 ASP A CA 1
ATOM 867 C C . ASP A 1 110 ? 3.274 0.705 -10.144 1.00 87.44 110 ASP A C 1
ATOM 869 O O . ASP A 1 110 ? 2.228 1.266 -10.480 1.00 87.44 110 ASP A O 1
ATOM 873 N N . HIS A 1 111 ? 3.416 0.152 -8.936 1.00 90.25 111 HIS A N 1
ATOM 874 C CA . HIS A 1 111 ? 2.340 0.065 -7.948 1.00 90.25 111 HIS A CA 1
ATOM 875 C C . HIS A 1 111 ? 2.842 0.135 -6.492 1.00 90.25 111 HIS A C 1
ATOM 877 O O . HIS A 1 111 ? 4.034 0.062 -6.188 1.00 90.25 111 HIS A O 1
ATOM 883 N N . ILE A 1 112 ? 1.899 0.301 -5.567 1.00 89.81 112 ILE A N 1
ATOM 884 C CA . ILE A 1 112 ? 2.101 0.138 -4.126 1.00 89.81 112 ILE A CA 1
ATOM 885 C C . ILE A 1 112 ? 1.345 -1.114 -3.710 1.00 89.81 112 ILE A C 1
ATOM 887 O O . ILE A 1 112 ? 0.140 -1.223 -3.938 1.00 89.81 112 ILE A O 1
ATOM 891 N N . GLN A 1 113 ? 2.056 -2.056 -3.102 1.00 90.88 113 GLN A N 1
ATOM 892 C CA . GLN A 1 113 ? 1.493 -3.309 -2.629 1.00 90.88 113 GLN A CA 1
ATOM 893 C C . GLN A 1 113 ? 1.439 -3.318 -1.101 1.00 90.88 113 GLN A C 1
ATOM 895 O O . GLN A 1 113 ? 2.438 -3.073 -0.421 1.00 90.88 113 GLN A O 1
ATOM 900 N N . PHE A 1 114 ? 0.273 -3.678 -0.582 1.00 89.81 114 PHE A N 1
ATOM 901 C CA . PHE A 1 114 ? -0.009 -3.896 0.826 1.00 89.81 114 PHE A CA 1
ATOM 902 C C . PHE A 1 114 ? -0.210 -5.394 1.032 1.00 89.81 114 PHE A C 1
ATOM 904 O O . PHE A 1 114 ? -1.090 -5.989 0.422 1.00 89.81 114 PHE A O 1
ATOM 911 N N . GLN A 1 115 ? 0.615 -6.027 1.858 1.00 88.50 115 GLN A N 1
ATOM 912 C CA . GLN A 1 115 ? 0.455 -7.441 2.208 1.00 88.50 115 GLN A CA 1
ATOM 913 C C . GLN A 1 115 ? 0.046 -7.538 3.667 1.00 88.50 115 GLN A C 1
ATOM 915 O O . GLN A 1 115 ? 0.799 -7.103 4.535 1.00 88.50 115 GLN A O 1
ATOM 920 N N . HIS A 1 116 ? -1.139 -8.081 3.929 1.00 87.56 116 HIS A N 1
ATOM 921 C CA . HIS A 1 116 ? -1.758 -8.108 5.247 1.00 87.56 116 HIS A CA 1
ATOM 922 C C . HIS A 1 116 ? -1.437 -9.424 5.953 1.00 87.56 116 HIS A C 1
ATOM 924 O O . HIS A 1 116 ? -1.669 -10.511 5.422 1.00 87.56 116 HIS A O 1
ATOM 930 N N . TYR A 1 117 ? -0.938 -9.316 7.176 1.00 84.75 117 TYR A N 1
ATOM 931 C CA . TYR A 1 117 ? -0.553 -10.425 8.027 1.00 84.75 117 TYR A CA 1
ATOM 932 C C . TYR A 1 117 ? -1.295 -10.323 9.353 1.00 84.75 117 TYR A C 1
ATOM 934 O O . TYR A 1 117 ? -1.133 -9.349 10.089 1.00 84.75 117 TYR A O 1
ATOM 942 N N . SER A 1 118 ? -2.085 -11.341 9.678 1.00 81.00 118 SER A N 1
ATOM 943 C CA . SER A 1 118 ? -2.618 -11.498 11.027 1.00 81.00 118 SER A CA 1
ATOM 944 C C . SER A 1 118 ? -1.525 -12.088 11.905 1.00 81.00 118 SER A C 1
ATOM 946 O O . SER A 1 118 ? -0.888 -13.080 11.535 1.00 81.00 118 SER A O 1
ATOM 948 N N . ARG A 1 119 ? -1.279 -11.464 13.055 1.00 71.12 119 ARG A N 1
ATOM 949 C CA . ARG A 1 119 ? -0.314 -11.944 14.035 1.00 71.12 119 ARG A CA 1
ATOM 950 C C . ARG A 1 119 ? -1.076 -12.475 15.238 1.00 71.12 119 ARG A C 1
ATOM 952 O O . ARG A 1 119 ? -1.631 -11.708 16.025 1.00 71.12 119 ARG A O 1
ATOM 959 N N . SER A 1 120 ? -1.070 -13.796 15.389 1.00 58.69 120 SER A N 1
ATOM 960 C CA . SER A 1 120 ? -1.327 -14.426 16.682 1.00 58.69 120 SER A CA 1
ATOM 961 C C . SER A 1 120 ? 0.011 -14.600 17.407 1.00 58.69 120 SER A C 1
ATOM 963 O O . SER A 1 120 ? 1.074 -14.541 16.787 1.00 58.69 120 SER A O 1
ATOM 965 N N . SER A 1 121 ? -0.010 -14.782 18.727 1.00 52.66 121 SER A N 1
ATOM 966 C CA . SER A 1 121 ? 1.172 -14.796 19.608 1.00 52.66 121 SER A CA 1
ATOM 967 C C . SER A 1 121 ? 2.314 -15.754 19.207 1.00 52.66 121 SER A C 1
ATOM 969 O O . SER A 1 121 ? 3.406 -15.629 19.756 1.00 52.66 121 SER A O 1
ATOM 971 N N . ALA A 1 122 ? 2.108 -16.663 18.246 1.00 54.12 122 ALA A N 1
ATOM 972 C CA . ALA A 1 122 ? 3.106 -17.627 17.781 1.00 54.12 122 ALA A CA 1
ATOM 973 C C . ALA A 1 122 ? 3.415 -17.585 16.268 1.00 54.12 122 ALA A C 1
ATOM 975 O O . ALA A 1 122 ? 4.472 -18.077 15.872 1.00 54.12 122 ALA A O 1
ATOM 976 N N . GLN A 1 123 ? 2.543 -17.035 15.411 1.00 63.97 123 GLN A N 1
ATOM 977 C CA . GLN A 1 123 ? 2.699 -17.104 13.948 1.00 63.97 123 GLN A CA 1
ATOM 978 C C . GLN A 1 123 ? 2.095 -15.885 13.234 1.00 63.97 123 GLN A C 1
ATOM 980 O O . GLN A 1 123 ? 1.044 -15.373 13.620 1.00 63.97 123 GLN A O 1
ATOM 985 N N . SER A 1 124 ? 2.761 -15.456 12.158 1.00 70.62 124 SER A N 1
ATOM 986 C CA . SER A 1 124 ? 2.227 -14.495 11.189 1.00 70.62 124 SER A CA 1
ATOM 987 C C . SER A 1 124 ? 1.619 -15.256 10.015 1.00 70.62 124 SER A C 1
ATOM 989 O O . SER A 1 124 ? 2.321 -16.026 9.359 1.00 70.62 124 SER A O 1
ATOM 991 N N . VAL A 1 125 ? 0.337 -15.035 9.732 1.00 78.25 125 VAL A N 1
ATOM 992 C CA . VAL A 1 125 ? -0.378 -15.670 8.614 1.00 78.25 125 VAL A CA 1
ATOM 993 C C . VAL A 1 125 ? -0.777 -14.595 7.616 1.00 78.25 125 VAL A C 1
ATOM 995 O O . VAL A 1 125 ? -1.355 -13.583 8.006 1.00 78.25 125 VAL A O 1
ATOM 998 N N . ALA A 1 126 ? -0.465 -14.800 6.335 1.00 81.88 126 ALA A N 1
ATOM 999 C CA . ALA A 1 126 ? -0.941 -13.920 5.275 1.00 81.88 126 ALA A CA 1
ATOM 1000 C C . ALA A 1 126 ? -2.466 -14.053 5.160 1.00 81.88 126 ALA A C 1
ATOM 1002 O O . ALA A 1 126 ? -2.975 -15.146 4.918 1.00 81.88 126 ALA A O 1
ATOM 1003 N N . VAL A 1 127 ? -3.182 -12.948 5.355 1.00 84.06 127 VAL A N 1
ATOM 1004 C CA . VAL A 1 127 ? -4.657 -12.910 5.363 1.00 84.06 127 VAL A CA 1
ATOM 1005 C C . VAL A 1 127 ? -5.237 -12.118 4.199 1.00 84.06 127 VAL A C 1
ATOM 1007 O O . VAL A 1 127 ? -6.421 -12.232 3.910 1.00 84.06 127 VAL A O 1
ATOM 1010 N N . GLY A 1 128 ? -4.411 -11.349 3.494 1.00 84.06 128 GLY A N 1
ATOM 1011 C CA . GLY A 1 128 ? -4.852 -10.618 2.318 1.00 84.06 128 GLY A CA 1
ATOM 1012 C C . GLY A 1 128 ? -3.720 -9.862 1.644 1.00 84.06 128 GLY A C 1
ATOM 1013 O O . GLY A 1 128 ? -2.605 -9.767 2.162 1.00 84.06 128 GLY A O 1
ATOM 1014 N N . HIS A 1 129 ? -4.024 -9.297 0.485 1.00 88.62 129 HIS A N 1
ATOM 1015 C CA . HIS A 1 129 ? -3.148 -8.356 -0.190 1.00 88.62 129 HIS A CA 1
ATOM 1016 C C . HIS A 1 129 ? -3.982 -7.346 -0.972 1.00 88.62 129 HIS A C 1
ATOM 1018 O O . HIS A 1 129 ? -5.016 -7.703 -1.528 1.00 88.62 129 HIS A O 1
ATOM 1024 N N . SER A 1 130 ? -3.485 -6.119 -1.051 1.00 90.19 130 SER A N 1
ATOM 1025 C CA . SER A 1 130 ? -4.074 -5.044 -1.839 1.00 90.19 130 SER A CA 1
ATOM 1026 C C . SER A 1 130 ? -3.009 -4.391 -2.705 1.00 90.19 130 SER A C 1
ATOM 1028 O O . SER A 1 130 ? -1.848 -4.279 -2.302 1.00 90.19 130 SER A O 1
ATOM 1030 N N . ILE A 1 131 ? -3.387 -3.956 -3.903 1.00 92.50 131 ILE A N 1
ATOM 1031 C CA . ILE A 1 131 ? -2.474 -3.323 -4.856 1.00 92.50 131 ILE A CA 1
ATOM 1032 C C . ILE A 1 131 ? -3.126 -2.048 -5.377 1.00 92.50 131 ILE A C 1
ATOM 1034 O O . ILE A 1 131 ? -4.261 -2.077 -5.842 1.00 92.50 131 ILE A O 1
ATOM 1038 N N . ILE A 1 132 ? -2.387 -0.941 -5.328 1.00 91.94 132 ILE A N 1
ATOM 1039 C CA . ILE A 1 132 ? -2.787 0.330 -5.934 1.00 91.94 132 ILE A CA 1
ATOM 1040 C C . ILE A 1 132 ? -1.765 0.674 -7.012 1.00 91.94 132 ILE A C 1
ATOM 1042 O O . ILE A 1 132 ? -0.599 0.932 -6.703 1.00 91.94 132 ILE A O 1
ATOM 1046 N N . ALA A 1 133 ? -2.182 0.691 -8.278 1.00 91.25 133 ALA A N 1
ATOM 1047 C CA . ALA A 1 133 ? -1.335 1.181 -9.359 1.00 91.25 133 ALA A CA 1
ATOM 1048 C C . ALA A 1 133 ? -0.998 2.662 -9.130 1.00 91.25 133 ALA A C 1
ATOM 1050 O O . ALA A 1 133 ? -1.855 3.448 -8.730 1.00 91.25 133 ALA A O 1
ATOM 1051 N N . LEU A 1 134 ? 0.243 3.073 -9.407 1.00 88.56 134 LEU A N 1
ATOM 1052 C CA . LEU A 1 134 ? 0.690 4.448 -9.140 1.00 88.56 134 LEU A CA 1
ATOM 1053 C C . LEU A 1 134 ? -0.109 5.493 -9.929 1.00 88.56 134 LEU A C 1
ATOM 1055 O O . LEU A 1 134 ? -0.279 6.616 -9.460 1.00 88.56 134 LEU A O 1
ATOM 1059 N N . ASN A 1 135 ? -0.609 5.118 -11.108 1.00 87.25 135 ASN A N 1
ATOM 1060 C CA . ASN A 1 135 ? -1.438 5.985 -11.947 1.00 87.25 135 ASN A CA 1
ATOM 1061 C C . ASN A 1 135 ? -2.869 6.140 -11.405 1.00 87.25 135 ASN A C 1
ATOM 1063 O O . ASN A 1 135 ? -3.496 7.164 -11.654 1.00 87.25 135 ASN A O 1
ATOM 1067 N N . ASP A 1 136 ? -3.345 5.166 -10.627 1.00 89.25 136 ASP A N 1
ATOM 1068 C CA . ASP A 1 136 ? -4.700 5.125 -10.065 1.00 89.25 136 ASP A CA 1
ATOM 1069 C C . ASP A 1 136 ? -4.705 5.494 -8.571 1.00 89.25 136 ASP A C 1
ATOM 1071 O O . ASP A 1 136 ? -5.687 5.280 -7.854 1.00 89.25 136 ASP A O 1
ATOM 1075 N N . PHE A 1 137 ? -3.593 6.050 -8.076 1.00 90.44 137 PHE A N 1
ATOM 1076 C CA . PHE A 1 137 ? -3.430 6.376 -6.667 1.00 90.44 137 PHE A CA 1
ATOM 1077 C C . PHE A 1 137 ? -4.322 7.557 -6.259 1.00 90.44 137 PHE A C 1
ATOM 1079 O O . PHE A 1 137 ? -3.989 8.735 -6.433 1.00 90.44 137 PHE A O 1
ATOM 1086 N N . THR A 1 138 ? -5.457 7.218 -5.658 1.00 89.44 138 THR A N 1
ATOM 1087 C CA . THR A 1 138 ? -6.516 8.136 -5.230 1.00 89.44 138 THR A CA 1
ATOM 1088 C C . THR A 1 138 ? -6.846 7.944 -3.749 1.00 89.44 138 THR A C 1
ATOM 1090 O O . THR A 1 138 ? -6.419 6.970 -3.125 1.00 89.44 138 THR A O 1
ATOM 1093 N N . ALA A 1 139 ? -7.580 8.890 -3.157 1.00 87.81 139 ALA A N 1
ATOM 1094 C CA . ALA A 1 139 ? -7.988 8.781 -1.757 1.00 87.81 139 ALA A CA 1
ATOM 1095 C C . ALA A 1 139 ? -8.955 7.605 -1.554 1.00 87.81 139 ALA A C 1
ATOM 1097 O O . ALA A 1 139 ? -8.867 6.901 -0.553 1.00 87.81 139 ALA A O 1
ATOM 1098 N N . GLU A 1 140 ? -9.824 7.362 -2.531 1.00 88.81 140 GLU A N 1
ATOM 1099 C CA . GLU A 1 140 ? -10.781 6.262 -2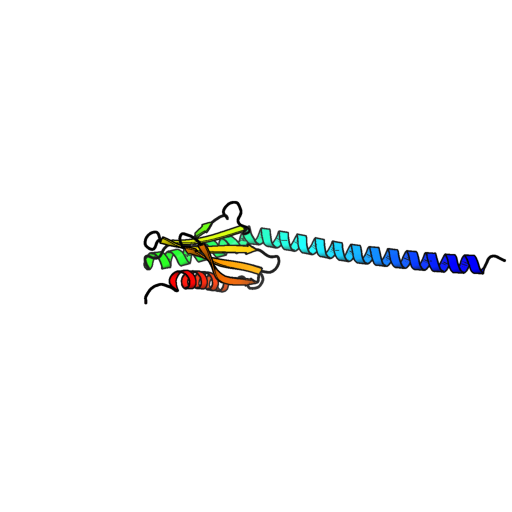.567 1.00 88.81 140 GLU A CA 1
ATOM 1100 C C . GLU A 1 140 ? -10.065 4.908 -2.614 1.00 88.81 140 GLU A C 1
ATOM 1102 O O . GLU A 1 140 ? -10.404 4.009 -1.846 1.00 88.81 140 GLU A O 1
ATOM 1107 N N . ALA A 1 141 ? -9.025 4.776 -3.447 1.00 90.06 141 ALA A N 1
ATOM 1108 C CA . ALA A 1 141 ? -8.220 3.556 -3.506 1.00 90.06 141 ALA A CA 1
ATOM 1109 C C . ALA A 1 141 ? -7.517 3.274 -2.170 1.00 90.06 141 ALA A C 1
ATOM 1111 O O . ALA A 1 141 ? -7.516 2.142 -1.696 1.00 90.06 141 ALA A O 1
ATOM 1112 N N . VAL A 1 142 ? -6.962 4.307 -1.524 1.00 90.62 142 VAL A N 1
ATOM 1113 C CA . VAL A 1 142 ? -6.364 4.160 -0.188 1.00 90.62 142 VAL A CA 1
ATOM 1114 C C . VAL A 1 142 ? -7.424 3.755 0.836 1.00 90.62 142 VAL A C 1
ATOM 1116 O O . VAL A 1 142 ? -7.179 2.853 1.628 1.00 90.62 142 VAL A O 1
ATOM 1119 N N . GLN A 1 143 ? -8.607 4.373 0.815 1.00 89.94 143 GLN A N 1
ATOM 1120 C CA . GLN A 1 143 ? -9.700 4.016 1.722 1.00 89.94 143 GLN A CA 1
ATOM 1121 C C . GLN A 1 143 ? -10.136 2.559 1.565 1.00 89.94 143 GLN A C 1
ATOM 1123 O O . GLN A 1 143 ? -10.337 1.902 2.582 1.00 89.94 143 GLN A O 1
ATOM 1128 N N . ALA A 1 144 ? -10.229 2.048 0.334 1.00 89.75 144 ALA A N 1
ATOM 1129 C CA . ALA A 1 144 ? -10.537 0.642 0.084 1.00 89.75 144 ALA A CA 1
ATOM 1130 C C . ALA A 1 144 ? -9.519 -0.280 0.775 1.00 89.75 144 ALA A C 1
ATOM 1132 O O . ALA A 1 144 ? -9.910 -1.142 1.553 1.00 89.75 144 ALA A O 1
ATOM 1133 N N . VAL A 1 145 ? -8.218 -0.004 0.627 1.00 90.62 145 VAL A N 1
ATOM 1134 C CA . VAL A 1 145 ? -7.168 -0.778 1.314 1.00 90.62 145 VAL A CA 1
ATOM 1135 C C . VAL A 1 145 ? -7.296 -0.707 2.835 1.00 90.62 145 VAL A C 1
ATOM 1137 O O . VAL A 1 145 ? -7.106 -1.707 3.525 1.00 90.62 145 VAL A O 1
ATOM 1140 N N . LEU A 1 146 ? -7.600 0.469 3.391 1.00 89.88 146 LEU A N 1
ATOM 1141 C CA . LEU A 1 146 ? -7.785 0.607 4.836 1.00 89.88 146 LEU A CA 1
ATOM 1142 C C . LEU A 1 146 ? -9.004 -0.183 5.339 1.00 89.88 146 LEU A C 1
ATOM 1144 O O . L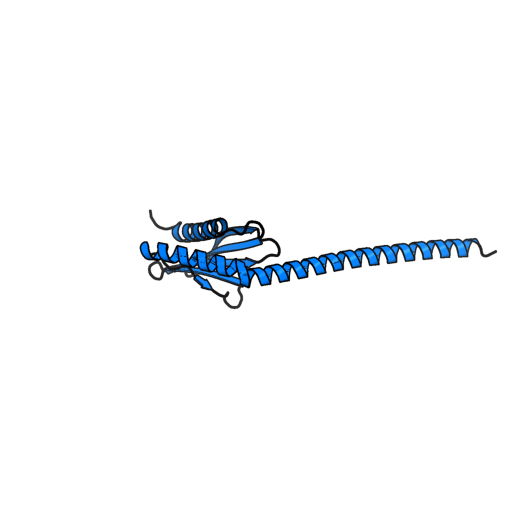EU A 1 146 ? -8.958 -0.722 6.446 1.00 89.88 146 LEU A O 1
ATOM 1148 N N . ILE A 1 147 ? -10.071 -0.264 4.539 1.00 89.25 147 ILE A N 1
ATOM 1149 C CA . ILE A 1 147 ? -11.249 -1.089 4.826 1.00 89.25 147 ILE A CA 1
ATOM 1150 C C . ILE A 1 147 ? -10.871 -2.569 4.784 1.00 89.25 147 ILE A C 1
ATOM 1152 O O . ILE A 1 147 ? -11.142 -3.260 5.759 1.00 89.25 147 ILE A O 1
ATOM 1156 N N . ASP A 1 148 ? -10.155 -3.030 3.757 1.00 87.81 148 ASP A N 1
ATOM 1157 C CA . ASP A 1 148 ? -9.712 -4.428 3.647 1.00 87.81 148 ASP A CA 1
ATOM 1158 C C . ASP A 1 148 ? -8.882 -4.858 4.870 1.00 87.81 148 ASP A C 1
ATOM 1160 O O . ASP A 1 148 ? -9.026 -5.963 5.398 1.00 87.81 148 ASP A O 1
ATOM 1164 N N . VAL A 1 149 ? -8.041 -3.958 5.392 1.00 86.50 149 VAL A N 1
ATOM 1165 C CA . VAL A 1 149 ? -7.256 -4.204 6.613 1.00 86.50 149 VAL A CA 1
ATOM 1166 C C . VAL A 1 149 ? -8.155 -4.328 7.843 1.00 86.50 149 VAL A C 1
ATOM 1168 O O . VAL A 1 149 ? -7.911 -5.175 8.704 1.00 86.50 149 VAL A O 1
ATOM 1171 N N . LEU A 1 150 ? -9.187 -3.490 7.951 1.00 86.94 150 LEU A N 1
ATOM 1172 C CA . LEU A 1 150 ? -10.157 -3.560 9.043 1.00 86.94 150 LEU A CA 1
ATOM 1173 C C . LEU A 1 150 ? -11.029 -4.810 8.957 1.00 86.94 150 LEU A C 1
ATOM 1175 O O . LEU A 1 150 ? -11.284 -5.444 9.981 1.00 86.94 150 LEU A O 1
ATOM 1179 N N . GLU A 1 151 ? -11.459 -5.193 7.761 1.00 85.94 151 GLU A N 1
ATOM 1180 C CA . GLU A 1 151 ? -12.198 -6.431 7.533 1.00 85.94 151 GLU A CA 1
ATOM 1181 C C . GLU A 1 151 ? -11.345 -7.632 7.936 1.00 85.94 151 GLU A C 1
ATOM 1183 O O . GLU A 1 151 ? -11.775 -8.443 8.752 1.00 85.94 151 GLU A O 1
ATOM 1188 N N . ALA A 1 152 ? -10.088 -7.689 7.493 1.00 82.56 152 ALA A N 1
ATOM 1189 C CA . ALA A 1 152 ? -9.164 -8.746 7.892 1.00 82.56 152 ALA A CA 1
ATOM 1190 C C . ALA A 1 152 ? -8.892 -8.758 9.410 1.00 82.56 152 ALA A C 1
ATOM 1192 O O . ALA A 1 152 ? -8.714 -9.822 10.005 1.00 82.56 152 ALA A O 1
ATOM 1193 N N . PHE A 1 153 ? -8.891 -7.596 10.071 1.00 81.81 153 PHE A N 1
ATOM 1194 C CA . PHE A 1 153 ? -8.771 -7.518 11.529 1.00 81.81 153 PHE A CA 1
ATOM 1195 C C . PHE A 1 153 ? -10.007 -8.069 12.259 1.00 81.81 153 PHE A C 1
ATOM 1197 O O . PHE A 1 153 ? -9.874 -8.709 13.307 1.00 81.81 153 PHE A O 1
ATOM 1204 N N . THR A 1 154 ? -11.196 -7.818 11.707 1.00 79.00 154 THR A N 1
ATOM 1205 C CA . THR A 1 154 ? -12.501 -8.113 12.321 1.00 79.00 154 THR A CA 1
ATOM 1206 C C . THR A 1 154 ? -13.117 -9.445 11.886 1.00 79.00 154 THR A C 1
ATOM 1208 O O . THR A 1 154 ? -14.064 -9.889 12.529 1.00 79.00 154 THR A O 1
ATOM 1211 N N . ALA A 1 155 ? -12.566 -10.114 10.867 1.00 74.38 155 ALA A N 1
ATOM 1212 C CA . ALA A 1 155 ? -13.126 -11.317 10.241 1.00 74.38 155 ALA A CA 1
ATOM 1213 C C . ALA A 1 155 ? -13.475 -12.460 11.215 1.00 74.38 155 ALA A C 1
ATOM 1215 O O . ALA A 1 155 ? -14.452 -13.168 10.985 1.00 74.38 155 ALA A O 1
ATOM 1216 N N . ASP A 1 156 ? -12.737 -12.607 12.324 1.00 61.75 156 ASP A N 1
ATOM 1217 C CA . ASP A 1 156 ? -13.002 -13.643 13.341 1.00 61.75 156 ASP A CA 1
ATOM 1218 C C . ASP A 1 156 ? -13.644 -13.096 14.628 1.00 61.75 156 ASP A C 1
ATOM 1220 O O . ASP A 1 156 ? -13.475 -13.680 15.701 1.00 61.75 156 ASP A O 1
ATOM 1224 N N . LEU A 1 157 ? -14.290 -11.928 14.592 1.00 59.72 157 LEU A N 1
ATOM 1225 C CA . LEU A 1 157 ? -15.118 -11.484 15.714 1.00 59.72 157 LEU A CA 1
ATOM 1226 C C . LEU A 1 157 ? -16.453 -12.250 15.680 1.00 59.72 157 LEU A C 1
ATOM 1228 O O . LEU A 1 157 ? -17.073 -12.331 14.616 1.00 59.72 157 LEU A O 1
ATOM 1232 N N . PRO A 1 158 ? -16.922 -12.821 16.807 1.00 53.75 158 PRO A N 1
ATOM 1233 C CA . PRO A 1 158 ? -18.283 -13.337 16.869 1.00 53.75 158 PRO A CA 1
ATOM 1234 C C . PRO A 1 158 ? -19.255 -12.184 16.581 1.00 53.75 158 PRO A C 1
ATOM 1236 O O . PRO A 1 158 ? -19.127 -11.111 17.172 1.00 53.75 158 PRO A O 1
ATOM 1239 N N . ARG A 1 159 ? -20.161 -12.408 15.622 1.00 47.38 159 ARG A N 1
ATOM 1240 C CA . ARG A 1 159 ? -21.218 -11.461 15.241 1.00 47.38 159 ARG A CA 1
ATOM 1241 C C . ARG A 1 159 ? -22.238 -11.273 16.354 1.00 47.38 159 ARG A C 1
ATOM 1243 O O . ARG A 1 159 ? -22.538 -12.278 17.036 1.00 47.38 159 ARG A O 1
#

pLDDT: mean 80.39, std 10.31, range [47.38, 92.5]

Sequence (159 aa):
MTKPIDERLNKVLVMGSRIEGDARRKQEEVDLIKSRKAERKQWVETHWVQTFRPKIESAIEALNQKLQMADMPKMRLTEPSAGTSSKVEMELTSAVSGRSIRSAVSLTDDHIQFQHYSRSSAQSVAVGHSIIALNDFTAEAVQAVLIDVLEAFTADLPR

Foldseek 3Di:
DCVVVVVVVVVVVVVVVVVVVVVVVVVVVVVVVVVVQVVLVVVQVVCVVVPQVVLLQVLQVVVQVVCVVVVAFRWDKAADDPPDPARIKIKGADPVVRWIKIWRWHTDSFKIKTFIWTDDPPDTDTQDMAIGTPVRRDSVSSNVVVVVNVCSRCVPPDD

Organism: NCBI:txid2901226